Protein AF-A0A1X7U7F8-F1 (afdb_monomer_lite)

Sequence (75 aa):
YVDESGTRVRGDCHLLLGLVGYFVIGFEVPSYPVYFSTSPQDTPTHWHQRIFFLNEPIQVETGDLLCGSISCYKN

Radius of gyration: 15.65 Å; chains: 1; bounding box: 30×34×40 Å

Secondary structure (DSSP, 8-state):
---TT-EEP-SS--EEEEEEE--EEEE--SSS-EEEE--TTS---TT--EEEEEEEEEE--TT-EE---------

pLDDT: mean 90.3, std 12.79, range [33.41, 97.94]

Structure (mmCIF, N/CA/C/O backbone):
data_AF-A0A1X7U7F8-F1
#
_entry.id   AF-A0A1X7U7F8-F1
#
loop_
_atom_site.group_PDB
_atom_site.id
_atom_site.type_symbol
_atom_site.label_atom_id
_atom_site.label_alt_id
_atom_site.label_comp_id
_atom_site.label_asym_id
_atom_site.label_entity_id
_atom_site.label_seq_id
_atom_site.pdbx_PDB_ins_code
_atom_site.Cartn_x
_atom_site.Cartn_y
_atom_site.Cartn_z
_atom_site.occupancy
_atom_site.B_iso_or_equiv
_atom_site.auth_seq_id
_atom_site.auth_comp_id
_atom_site.auth_asym_id
_atom_site.auth_atom_id
_atom_site.pdbx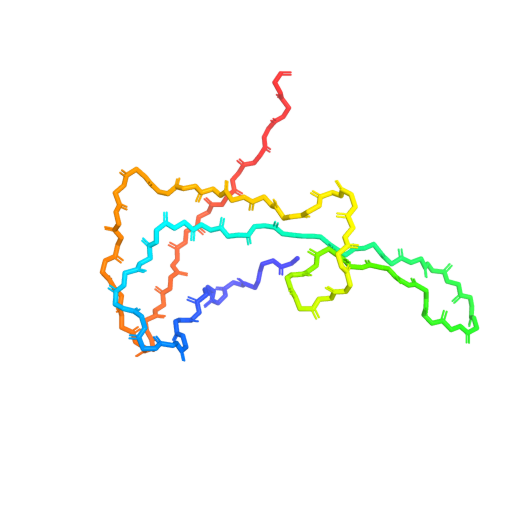_PDB_model_num
ATOM 1 N N . TYR A 1 1 ? -3.317 -3.407 -10.240 1.00 33.41 1 TYR A N 1
ATOM 2 C CA . TYR A 1 1 ? -4.484 -4.279 -10.424 1.00 33.41 1 TYR A CA 1
ATOM 3 C C . TYR A 1 1 ? -4.909 -4.745 -9.052 1.00 33.41 1 TYR A C 1
ATOM 5 O O . TYR A 1 1 ? -4.240 -5.587 -8.473 1.00 33.41 1 TYR A O 1
ATOM 13 N N . VAL A 1 2 ? -5.911 -4.079 -8.481 1.00 41.00 2 VAL A N 1
ATOM 14 C CA . VAL A 1 2 ? -6.614 -4.599 -7.306 1.00 41.00 2 VAL A CA 1
ATOM 15 C C . VAL A 1 2 ? -7.495 -5.697 -7.879 1.00 41.00 2 VAL A C 1
ATOM 17 O O . VAL A 1 2 ? -8.265 -5.419 -8.798 1.00 41.00 2 VAL A O 1
ATOM 20 N N . ASP A 1 3 ? -7.271 -6.943 -7.477 1.00 45.78 3 ASP A N 1
ATOM 21 C CA . ASP A 1 3 ? -8.181 -8.007 -7.876 1.00 45.78 3 ASP A CA 1
ATOM 22 C C . ASP A 1 3 ? -9.578 -7.698 -7.312 1.00 45.78 3 ASP A C 1
ATOM 24 O O . ASP A 1 3 ? -9.732 -7.040 -6.281 1.00 45.78 3 ASP A O 1
ATOM 28 N N . GLU A 1 4 ? -10.624 -8.139 -7.999 1.00 49.75 4 GLU A N 1
ATOM 29 C CA . GLU A 1 4 ? -12.006 -7.973 -7.535 1.00 49.75 4 GLU A CA 1
ATOM 30 C C . GLU A 1 4 ? -12.321 -8.845 -6.298 1.00 49.75 4 GLU A C 1
ATOM 32 O O . GLU A 1 4 ? -13.473 -8.944 -5.884 1.00 49.75 4 GLU A O 1
ATOM 37 N N . SER A 1 5 ? -11.317 -9.494 -5.695 1.00 63.66 5 SER A N 1
ATOM 38 C CA . SER A 1 5 ? -11.479 -10.488 -4.636 1.00 63.66 5 SER A CA 1
ATOM 39 C C . SER A 1 5 ? -11.169 -9.980 -3.228 1.00 63.66 5 SER A C 1
ATOM 41 O O . SER A 1 5 ? -11.371 -10.742 -2.286 1.00 63.66 5 SER A O 1
ATOM 43 N N . GLY A 1 6 ? -10.783 -8.707 -3.067 1.00 72.88 6 GLY A N 1
ATOM 44 C CA . GLY A 1 6 ? -10.533 -8.062 -1.771 1.00 72.88 6 GLY A CA 1
ATOM 45 C C . GLY A 1 6 ? -9.303 -8.608 -1.030 1.00 72.88 6 GLY A C 1
ATOM 46 O O . GLY A 1 6 ? -8.653 -9.561 -1.455 1.00 72.88 6 GLY A O 1
ATOM 47 N N . THR A 1 7 ? -8.947 -8.000 0.106 1.00 86.12 7 THR A N 1
ATOM 48 C CA . THR A 1 7 ? -7.735 -8.386 0.854 1.00 86.12 7 THR A CA 1
ATOM 49 C C . THR A 1 7 ? -8.087 -9.335 1.993 1.00 86.12 7 THR A C 1
ATOM 51 O O . THR A 1 7 ? -8.827 -8.967 2.902 1.00 86.12 7 THR A O 1
ATOM 54 N N . ARG A 1 8 ? -7.524 -10.550 1.986 1.00 91.19 8 ARG A N 1
ATOM 55 C CA . ARG A 1 8 ? -7.693 -11.517 3.086 1.00 91.19 8 ARG A CA 1
ATOM 56 C C . ARG A 1 8 ? -6.725 -11.257 4.232 1.00 91.19 8 ARG A C 1
ATOM 58 O O . ARG A 1 8 ? -5.519 -11.147 4.002 1.00 91.19 8 ARG A O 1
ATOM 65 N N . VAL A 1 9 ? -7.237 -11.257 5.459 1.00 91.94 9 VAL A N 1
ATOM 66 C CA . VAL A 1 9 ? -6.426 -11.203 6.682 1.00 91.94 9 VAL A CA 1
ATOM 67 C C . VAL A 1 9 ? -5.734 -12.552 6.886 1.00 91.94 9 VAL A C 1
ATOM 69 O O . VAL A 1 9 ? -6.372 -13.602 6.820 1.00 91.94 9 VAL A O 1
ATOM 72 N N . ARG A 1 10 ? -4.409 -12.534 7.080 1.00 88.94 10 ARG A N 1
ATOM 73 C CA . ARG A 1 10 ? -3.575 -13.752 7.157 1.00 88.94 10 ARG A CA 1
ATOM 74 C C . ARG A 1 10 ? -2.815 -13.929 8.474 1.00 88.94 10 ARG A C 1
ATOM 76 O O . ARG A 1 10 ? -2.141 -14.941 8.616 1.00 88.94 10 ARG A O 1
ATOM 83 N N . GLY A 1 11 ? -2.842 -12.948 9.372 1.00 84.69 11 GLY A N 1
ATOM 84 C CA . GLY A 1 11 ? -2.032 -12.955 10.590 1.00 84.69 11 GLY A CA 1
ATOM 85 C C . GLY A 1 11 ? -2.881 -12.795 11.840 1.00 84.69 11 GLY A C 1
ATOM 86 O O . GLY A 1 11 ? -3.971 -12.236 11.779 1.00 84.69 11 GLY A O 1
ATOM 87 N N . ASP A 1 12 ? -2.326 -13.204 12.977 1.00 80.94 12 ASP A N 1
ATOM 88 C CA . ASP A 1 12 ? -3.011 -13.267 14.277 1.00 80.94 12 ASP A CA 1
ATOM 89 C C . ASP A 1 12 ? -3.175 -11.888 14.954 1.00 80.94 12 ASP A C 1
ATOM 91 O O . ASP A 1 12 ? -3.328 -11.773 16.169 1.00 80.94 12 ASP A O 1
ATOM 95 N N . CYS A 1 13 ? -3.100 -10.806 14.177 1.00 75.00 13 CYS A N 1
ATOM 96 C CA . CYS A 1 13 ? -3.301 -9.450 14.665 1.00 75.00 13 CYS A CA 1
ATOM 97 C C . CYS A 1 13 ? -4.787 -9.108 14.631 1.00 75.00 13 CYS A C 1
ATOM 99 O O . CYS A 1 13 ? -5.378 -9.013 13.561 1.00 75.00 13 CYS A O 1
ATOM 101 N N . HIS A 1 14 ? -5.361 -8.832 15.799 1.00 89.44 14 HIS A N 1
ATOM 102 C CA . HIS A 1 14 ? -6.796 -8.576 15.933 1.00 89.44 14 HIS A CA 1
ATOM 103 C C . HIS A 1 14 ? -7.228 -7.137 15.622 1.00 89.44 14 HIS A C 1
ATOM 105 O O . HIS A 1 14 ? -8.402 -6.805 15.761 1.00 89.44 14 HIS A O 1
ATOM 111 N N . LEU A 1 15 ? -6.293 -6.253 15.258 1.00 95.19 15 LEU A N 1
ATOM 112 C CA . LEU A 1 15 ? -6.558 -4.835 15.015 1.00 95.19 15 LEU A CA 1
ATOM 113 C C . LEU A 1 15 ? -5.878 -4.352 13.735 1.00 95.19 15 LEU A C 1
ATOM 115 O O . LEU A 1 15 ? -4.653 -4.367 13.619 1.00 95.19 15 LEU A O 1
ATOM 119 N N . LEU A 1 16 ? -6.684 -3.841 12.809 1.00 94.50 16 LEU A N 1
ATOM 120 C CA . LEU A 1 16 ? -6.246 -3.124 11.621 1.00 94.50 16 LEU A CA 1
ATOM 121 C C . LEU A 1 16 ? -6.245 -1.617 11.905 1.00 94.50 16 LEU A C 1
ATOM 123 O O . LEU A 1 16 ? -7.293 -1.029 12.158 1.00 94.50 16 LEU A O 1
ATOM 127 N N . LEU A 1 17 ? -5.069 -0.986 11.844 1.00 96.50 17 LEU A N 1
ATOM 128 C CA . LEU A 1 17 ? -4.890 0.450 12.127 1.00 96.50 17 LEU A CA 1
ATOM 129 C C . LEU A 1 17 ? -4.791 1.320 10.871 1.00 96.50 17 LEU A C 1
ATOM 131 O O . LEU A 1 17 ? -4.929 2.541 10.936 1.00 96.50 17 LEU A O 1
ATOM 135 N N . GLY A 1 18 ? -4.488 0.719 9.728 1.00 94.94 18 GLY A N 1
ATOM 136 C CA . GLY A 1 18 ? -4.170 1.465 8.525 1.00 94.94 18 GLY A CA 1
ATOM 137 C C . GLY A 1 18 ? -3.813 0.567 7.360 1.00 94.94 18 GLY A C 1
ATOM 138 O O . GLY A 1 18 ? -3.581 -0.632 7.513 1.00 94.94 18 GLY A O 1
ATOM 139 N N . LEU A 1 19 ? -3.752 1.185 6.189 1.00 94.62 19 LEU A N 1
ATOM 140 C CA . LEU A 1 19 ? -3.320 0.562 4.949 1.00 94.62 19 LEU A CA 1
ATOM 141 C C . LEU A 1 19 ? -1.918 1.055 4.605 1.00 94.62 19 LEU A C 1
ATOM 143 O O . LEU A 1 19 ? -1.620 2.243 4.731 1.00 94.62 19 LEU A O 1
ATOM 147 N N . VAL A 1 20 ? -1.061 0.149 4.142 1.00 95.88 20 VAL A N 1
ATOM 148 C CA . VAL A 1 20 ? 0.278 0.493 3.656 1.00 95.88 20 VAL A CA 1
ATOM 149 C C . VAL A 1 20 ? 0.286 0.401 2.136 1.00 95.88 20 VAL A C 1
ATOM 151 O O . VAL A 1 20 ? 0.034 -0.658 1.567 1.00 95.88 20 VAL A O 1
ATOM 154 N N . GLY A 1 21 ? 0.579 1.521 1.484 1.00 95.38 21 GLY A N 1
ATOM 155 C CA . GLY A 1 21 ? 0.781 1.623 0.047 1.00 95.38 21 GLY A CA 1
ATOM 156 C C . GLY A 1 21 ? 2.265 1.648 -0.312 1.00 95.38 21 GLY A C 1
ATOM 157 O O . GLY A 1 21 ? 3.059 2.368 0.300 1.00 95.38 21 GLY A O 1
ATOM 158 N N . TYR A 1 22 ? 2.621 0.891 -1.344 1.00 97.31 22 TYR A N 1
ATOM 159 C CA . TYR A 1 22 ? 3.927 0.903 -1.998 1.00 97.31 22 TYR A CA 1
ATOM 160 C C . TYR A 1 22 ? 3.734 0.739 -3.511 1.00 97.31 22 TYR A C 1
ATOM 162 O O . TYR A 1 22 ? 2.618 0.508 -3.982 1.00 97.31 22 TYR A O 1
ATOM 170 N N . PHE A 1 23 ? 4.808 0.876 -4.282 1.00 96.50 23 PHE A N 1
ATOM 171 C CA . PHE A 1 23 ? 4.765 0.738 -5.733 1.00 96.50 23 PHE A CA 1
ATOM 172 C C . PHE A 1 23 ? 5.962 -0.049 -6.260 1.00 96.50 23 PHE A C 1
ATOM 174 O O . PHE A 1 23 ? 7.000 -0.174 -5.610 1.00 96.50 23 PHE A O 1
ATOM 181 N N . VAL A 1 24 ? 5.799 -0.565 -7.471 1.00 96.31 24 VAL A N 1
ATOM 182 C CA . VAL A 1 24 ? 6.848 -1.224 -8.244 1.00 96.31 24 VAL A CA 1
ATOM 183 C C . VAL A 1 24 ? 6.944 -0.496 -9.574 1.00 96.31 24 VAL A C 1
ATOM 185 O O . VAL A 1 24 ? 5.919 -0.174 -10.175 1.00 96.31 24 VAL A O 1
ATOM 188 N N . ILE A 1 25 ? 8.165 -0.234 -10.027 1.00 96.00 25 ILE A N 1
ATOM 189 C CA . ILE A 1 25 ? 8.430 0.265 -11.375 1.00 96.00 25 ILE A CA 1
ATOM 190 C C . ILE A 1 25 ? 9.151 -0.837 -12.131 1.00 96.00 25 ILE A C 1
ATOM 192 O O . ILE A 1 25 ? 10.224 -1.267 -11.716 1.00 96.00 25 ILE A O 1
ATOM 196 N N . GLY A 1 26 ? 8.550 -1.283 -13.230 1.00 95.44 26 GLY A N 1
ATOM 197 C CA . GLY A 1 26 ? 9.177 -2.166 -14.205 1.00 95.44 26 GLY A CA 1
ATOM 198 C C . GLY A 1 26 ? 9.574 -1.388 -15.454 1.00 95.44 26 GLY A C 1
ATOM 199 O O . GLY A 1 26 ? 8.899 -0.435 -15.838 1.00 95.44 26 GLY A O 1
ATOM 200 N N . PHE A 1 27 ? 10.659 -1.812 -16.087 1.00 94.31 27 PHE A N 1
ATOM 201 C CA . PHE A 1 27 ? 11.133 -1.300 -17.363 1.00 94.31 27 PHE A CA 1
ATOM 202 C C . PHE A 1 27 ? 11.071 -2.424 -18.392 1.00 94.31 27 PHE A C 1
ATOM 204 O O . PHE A 1 27 ? 11.582 -3.523 -18.167 1.00 94.31 27 PHE A O 1
ATOM 211 N N . GLU A 1 28 ? 10.458 -2.135 -19.534 1.00 92.00 28 GLU A N 1
ATOM 212 C CA . GLU A 1 28 ? 10.428 -3.052 -20.665 1.00 92.00 28 GLU A CA 1
ATOM 213 C C . GLU A 1 28 ? 11.785 -3.020 -21.366 1.00 92.00 28 GLU A C 1
ATOM 215 O O . GLU A 1 28 ? 12.112 -2.072 -22.081 1.00 92.00 28 GLU A O 1
ATOM 220 N N . VAL A 1 29 ? 12.596 -4.053 -21.141 1.00 92.69 29 VAL A N 1
ATOM 221 C CA . VAL A 1 29 ? 13.844 -4.254 -21.880 1.00 92.69 29 VAL A CA 1
ATOM 222 C C . VAL A 1 29 ? 13.887 -5.669 -22.471 1.00 92.69 29 VAL A C 1
ATOM 224 O O . VAL A 1 29 ? 13.337 -6.593 -21.870 1.00 92.69 29 VAL A O 1
ATOM 227 N N . PRO A 1 30 ? 14.520 -5.878 -23.643 1.00 90.00 30 PRO A N 1
ATOM 228 C CA . PRO A 1 30 ? 14.351 -7.124 -24.402 1.00 90.00 30 PRO A CA 1
ATOM 229 C C . PRO A 1 30 ? 14.964 -8.366 -23.748 1.00 90.00 30 PRO A C 1
ATOM 231 O O . PRO A 1 30 ? 14.545 -9.485 -24.030 1.00 90.00 30 PRO A O 1
ATOM 234 N N . SER A 1 31 ? 15.995 -8.178 -22.924 1.00 93.00 31 SER A N 1
ATOM 235 C CA . SER A 1 31 ? 16.908 -9.263 -22.553 1.00 93.00 31 SER A CA 1
ATOM 236 C C . SER A 1 31 ? 16.683 -9.819 -21.147 1.00 93.00 31 SER A C 1
ATOM 238 O O . SER A 1 31 ? 17.061 -10.957 -20.884 1.00 93.00 31 SER A O 1
ATOM 240 N N . TYR A 1 32 ? 16.122 -9.030 -20.228 1.00 92.00 32 TYR A N 1
ATOM 241 C CA . TYR A 1 32 ? 15.874 -9.430 -18.839 1.00 92.00 32 TYR A CA 1
ATOM 242 C C . TYR A 1 32 ? 14.929 -8.439 -18.150 1.00 92.00 32 TYR A C 1
ATOM 244 O O . TYR A 1 32 ? 14.893 -7.276 -18.528 1.00 92.00 32 TYR A O 1
ATOM 252 N N . PRO A 1 33 ? 14.170 -8.840 -17.122 1.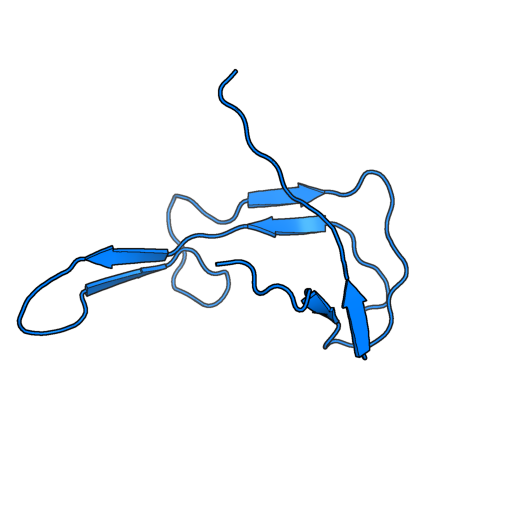00 91.56 33 PRO A N 1
ATOM 253 C CA . PRO A 1 33 ? 13.337 -7.900 -16.386 1.00 91.56 33 PRO A CA 1
ATOM 254 C C . PRO A 1 33 ? 14.205 -6.915 -15.599 1.00 91.56 33 PRO A C 1
ATOM 256 O O . PRO A 1 33 ? 15.072 -7.313 -14.822 1.00 91.56 33 PRO A O 1
ATOM 259 N N . VAL A 1 34 ? 13.936 -5.623 -15.763 1.00 95.06 34 VAL A N 1
ATOM 260 C CA . VAL A 1 34 ? 14.495 -4.574 -14.909 1.00 95.06 34 VAL A CA 1
ATOM 261 C C . VAL A 1 34 ? 13.351 -3.973 -14.125 1.00 95.06 34 VAL A C 1
ATOM 263 O O . VAL A 1 34 ? 12.375 -3.502 -14.703 1.00 95.06 34 VAL A O 1
ATOM 266 N N . TYR A 1 35 ? 13.458 -3.995 -12.805 1.00 94.62 35 TYR A N 1
ATOM 267 C CA . TYR A 1 35 ? 12.471 -3.381 -11.939 1.00 94.62 35 TYR A CA 1
ATOM 268 C C . TYR A 1 35 ? 13.110 -2.926 -10.635 1.00 94.62 35 TYR A C 1
ATOM 270 O O . TYR A 1 35 ? 14.185 -3.385 -10.251 1.00 94.62 35 TYR A O 1
ATOM 278 N N . PHE A 1 36 ? 12.419 -2.036 -9.938 1.00 95.50 36 PHE A N 1
ATOM 279 C CA . PHE A 1 36 ? 12.646 -1.811 -8.521 1.00 95.50 36 PHE A CA 1
ATOM 280 C C . PHE A 1 36 ? 11.303 -1.687 -7.807 1.00 95.50 36 PHE A C 1
ATOM 282 O O . PHE A 1 36 ? 10.276 -1.369 -8.410 1.00 95.50 36 PHE A O 1
ATOM 289 N N . SER A 1 37 ? 11.319 -1.948 -6.508 1.00 97.56 37 SER A N 1
ATOM 290 C CA . SER A 1 37 ? 10.135 -1.994 -5.663 1.00 97.56 37 SER A CA 1
ATOM 291 C C . SER A 1 37 ? 10.367 -1.179 -4.398 1.00 97.56 37 SER A C 1
ATOM 293 O O . SER A 1 37 ? 11.489 -1.089 -3.902 1.00 97.56 37 SER A O 1
ATOM 295 N N . THR A 1 38 ? 9.298 -0.573 -3.888 1.00 97.75 38 THR A N 1
ATOM 296 C CA . THR A 1 38 ? 9.275 0.090 -2.578 1.00 97.75 38 THR A CA 1
ATOM 297 C C . THR A 1 38 ? 8.543 -0.738 -1.522 1.00 97.75 38 THR A C 1
ATOM 299 O O . THR A 1 38 ? 8.205 -0.219 -0.458 1.00 97.75 38 THR A O 1
ATOM 302 N N . SER A 1 39 ? 8.297 -2.027 -1.793 1.00 97.31 39 SER A N 1
ATOM 303 C CA . SER A 1 39 ? 7.693 -2.969 -0.845 1.00 97.31 39 SER A CA 1
ATOM 304 C C . SER A 1 39 ? 8.431 -2.962 0.497 1.00 97.31 39 SER A C 1
ATOM 306 O O . SER A 1 39 ? 9.659 -2.871 0.517 1.00 97.31 39 SER A O 1
ATOM 308 N N . PRO A 1 40 ? 7.721 -3.1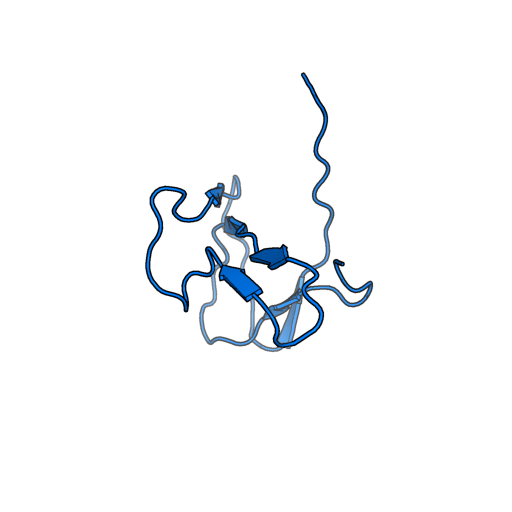28 1.626 1.00 96.06 40 PRO A N 1
ATOM 309 C CA . PRO A 1 40 ? 8.362 -3.306 2.929 1.00 96.06 40 PRO A CA 1
ATOM 310 C C . PRO A 1 40 ? 9.265 -4.551 3.008 1.00 96.06 40 PRO A C 1
ATOM 312 O O . PRO A 1 40 ? 10.055 -4.653 3.938 1.00 96.06 40 PRO A O 1
ATOM 315 N N . GLN A 1 41 ? 9.144 -5.489 2.061 1.00 96.31 41 GLN A N 1
ATOM 316 C CA . GLN A 1 41 ? 9.975 -6.698 1.988 1.00 96.31 41 GLN A CA 1
ATOM 317 C C . GLN A 1 41 ? 11.244 -6.525 1.136 1.00 96.31 41 GLN A C 1
ATOM 319 O O . GLN A 1 41 ? 12.081 -7.423 1.107 1.00 96.31 41 GLN A O 1
ATOM 324 N N . ASP A 1 42 ? 11.386 -5.396 0.436 1.00 96.81 42 ASP A N 1
ATOM 325 C CA . ASP A 1 42 ? 12.523 -5.112 -0.441 1.00 96.81 42 ASP A CA 1
ATOM 326 C C . ASP A 1 42 ? 13.525 -4.148 0.218 1.00 96.81 42 ASP A C 1
ATOM 328 O O . ASP A 1 42 ? 13.306 -3.616 1.309 1.00 96.81 42 ASP A O 1
ATOM 332 N N . THR A 1 43 ? 14.660 -3.909 -0.450 1.00 96.69 43 THR A N 1
ATOM 333 C CA . THR A 1 43 ? 15.677 -2.964 0.041 1.00 96.69 43 THR A CA 1
ATOM 334 C C . THR A 1 43 ? 15.084 -1.550 0.185 1.00 96.69 43 THR A C 1
ATOM 336 O O . THR A 1 43 ? 14.472 -1.058 -0.768 1.00 96.69 43 THR A O 1
ATOM 339 N N . PRO A 1 44 ? 15.276 -0.859 1.329 1.00 97.75 44 PRO A N 1
ATOM 340 C CA . PRO A 1 44 ? 14.713 0.468 1.551 1.00 97.75 44 PRO A CA 1
ATOM 341 C C . PRO A 1 44 ? 15.124 1.488 0.486 1.00 97.75 44 PRO A C 1
ATOM 343 O O . PRO A 1 44 ? 16.291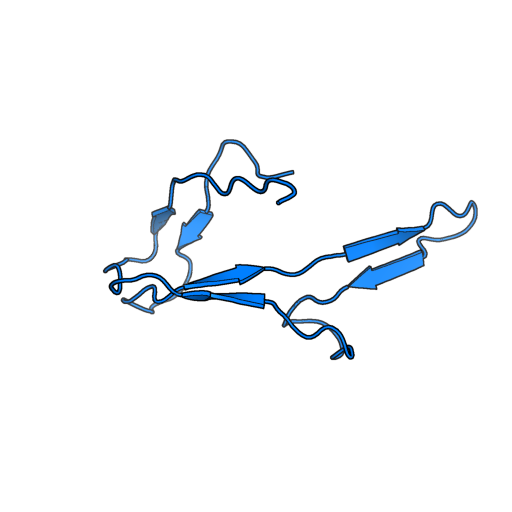 1.591 0.109 1.00 97.75 44 PRO A O 1
ATOM 346 N N . THR A 1 45 ? 14.160 2.297 0.053 1.00 97.25 45 THR A N 1
ATOM 347 C CA . THR A 1 45 ? 14.380 3.415 -0.873 1.00 97.25 45 THR A CA 1
ATOM 348 C C . THR A 1 45 ? 14.051 4.740 -0.190 1.00 97.25 45 THR A C 1
ATOM 350 O O . THR A 1 45 ? 13.330 4.769 0.808 1.00 97.25 45 THR A O 1
ATOM 353 N N . HIS A 1 46 ? 14.512 5.856 -0.759 1.00 97.12 46 HIS A N 1
ATOM 354 C CA . HIS A 1 46 ? 14.186 7.201 -0.267 1.00 97.12 46 HIS A CA 1
ATOM 355 C C . HIS A 1 46 ? 12.682 7.541 -0.327 1.00 97.12 46 HIS A C 1
ATOM 357 O O . HIS A 1 46 ? 12.248 8.502 0.305 1.00 97.12 46 HIS A O 1
ATOM 363 N N . TRP A 1 47 ? 11.875 6.774 -1.072 1.00 97.00 47 TRP A N 1
ATOM 364 C CA . TRP A 1 47 ? 10.420 6.942 -1.101 1.00 97.00 47 TRP A CA 1
ATOM 365 C C . TRP A 1 47 ? 9.716 6.349 0.119 1.00 97.00 47 TRP A C 1
ATOM 367 O O . TRP A 1 47 ? 8.588 6.757 0.404 1.00 97.00 47 TRP A O 1
ATOM 377 N N . HIS A 1 48 ? 10.369 5.424 0.834 1.00 96.12 48 HIS A N 1
ATOM 378 C CA . HIS A 1 48 ? 9.754 4.631 1.900 1.00 96.12 48 HIS A CA 1
ATOM 379 C C . HIS A 1 48 ? 8.406 4.019 1.447 1.00 96.12 48 HIS A C 1
ATOM 381 O O . HIS A 1 48 ? 8.181 3.793 0.256 1.00 96.12 48 HIS A O 1
ATOM 387 N N . GLN A 1 49 ? 7.513 3.733 2.395 1.00 97.94 49 GLN A N 1
ATOM 388 C CA . GLN A 1 49 ? 6.118 3.372 2.146 1.00 97.94 49 GLN A CA 1
ATOM 389 C C . GLN A 1 49 ? 5.194 4.510 2.593 1.00 97.94 49 GLN A C 1
ATOM 391 O O . GLN A 1 49 ? 5.577 5.374 3.389 1.00 97.94 49 GLN A O 1
ATOM 396 N N . ARG A 1 50 ? 3.947 4.509 2.112 1.00 97.06 50 ARG A N 1
ATOM 397 C CA . ARG A 1 50 ? 2.907 5.432 2.583 1.00 97.06 50 ARG A CA 1
ATOM 398 C C . ARG A 1 50 ? 1.895 4.707 3.449 1.00 97.06 50 ARG A C 1
ATOM 400 O O . ARG A 1 50 ? 1.356 3.688 3.041 1.00 97.06 50 ARG A O 1
ATOM 407 N N . ILE A 1 51 ? 1.634 5.257 4.631 1.00 96.50 51 ILE A N 1
ATOM 408 C CA . ILE A 1 51 ? 0.637 4.735 5.565 1.00 96.50 51 ILE A CA 1
ATOM 409 C C . ILE A 1 51 ? -0.603 5.623 5.491 1.00 96.50 51 ILE A C 1
ATOM 411 O O . ILE A 1 51 ? -0.508 6.842 5.634 1.00 96.50 51 ILE A O 1
ATOM 415 N N . PHE A 1 52 ? -1.755 4.997 5.287 1.00 95.88 52 PHE A N 1
ATOM 416 C CA . PHE A 1 52 ? -3.077 5.598 5.383 1.00 95.88 52 PHE A CA 1
ATOM 417 C C . PHE A 1 52 ? -3.720 5.077 6.663 1.00 95.88 52 PHE A C 1
ATOM 419 O O . PHE A 1 52 ? -4.230 3.957 6.693 1.00 95.88 52 PHE A O 1
ATOM 426 N N . PHE A 1 53 ? -3.633 5.856 7.737 1.00 96.94 53 PHE A N 1
ATOM 427 C CA . PHE A 1 53 ? -4.269 5.494 8.998 1.00 96.94 53 PHE A CA 1
ATOM 428 C C . PHE A 1 53 ? -5.790 5.531 8.864 1.00 96.94 53 PHE A C 1
ATOM 430 O O . PHE A 1 53 ? -6.346 6.394 8.182 1.00 96.94 53 PHE A O 1
ATOM 437 N N . LEU A 1 54 ? -6.450 4.587 9.524 1.00 95.88 54 LEU A N 1
ATOM 438 C CA . LEU A 1 54 ? -7.889 4.625 9.723 1.00 95.88 54 LEU A CA 1
ATOM 439 C C . LEU A 1 54 ? -8.202 5.584 10.874 1.00 95.88 54 LEU A C 1
ATOM 441 O O . LEU A 1 54 ? -7.412 5.717 11.808 1.00 95.88 54 LEU A O 1
ATOM 445 N N . ASN A 1 55 ? -9.363 6.237 10.817 1.00 95.31 55 ASN A N 1
ATOM 446 C CA . ASN A 1 55 ? -9.814 7.108 11.907 1.00 95.31 55 ASN A CA 1
ATOM 447 C C . ASN A 1 55 ? -9.991 6.323 13.214 1.00 95.31 55 ASN A C 1
ATOM 449 O O . ASN A 1 55 ? -9.693 6.837 14.288 1.00 95.31 55 ASN A O 1
ATOM 453 N N . GLU A 1 56 ? -10.447 5.074 13.101 1.00 96.00 56 GLU A N 1
ATOM 454 C CA . GLU A 1 56 ? -10.613 4.144 14.212 1.00 96.00 56 GLU A CA 1
ATOM 455 C C . GLU A 1 56 ? -10.066 2.759 13.825 1.00 96.00 56 GLU A C 1
ATOM 457 O O . GLU A 1 56 ? -10.185 2.361 12.660 1.00 96.00 56 GLU A O 1
ATOM 462 N N . PRO A 1 57 ? -9.467 2.013 14.772 1.00 95.69 57 PRO A N 1
ATOM 463 C CA . PRO A 1 57 ? -9.049 0.636 14.538 1.00 95.69 57 PRO A CA 1
ATOM 464 C C . PRO A 1 57 ? -10.232 -0.267 14.177 1.00 95.69 57 PRO A C 1
ATOM 466 O O . PRO A 1 57 ? -11.293 -0.179 14.790 1.00 95.69 57 PRO A O 1
ATOM 469 N N . ILE A 1 58 ? -10.024 -1.201 13.251 1.00 95.19 58 ILE A N 1
ATOM 470 C CA . ILE A 1 58 ? -11.019 -2.223 12.900 1.00 95.19 58 ILE A CA 1
ATOM 471 C C . ILE A 1 58 ? -10.594 -3.558 13.516 1.00 95.19 58 ILE A C 1
ATOM 473 O O . ILE A 1 58 ? -9.454 -3.987 13.335 1.00 95.19 58 ILE A O 1
ATOM 477 N N . GLN A 1 59 ? -11.500 -4.211 14.247 1.00 96.25 59 GLN A N 1
ATOM 478 C CA . GLN A 1 59 ? -11.297 -5.580 14.729 1.00 96.25 59 GLN A CA 1
ATOM 479 C C . GLN A 1 59 ? -11.333 -6.552 13.547 1.00 96.25 59 GLN A C 1
ATOM 481 O O . GLN A 1 59 ? -12.248 -6.473 12.730 1.00 96.25 59 GLN A O 1
ATOM 486 N N . VAL A 1 60 ? -10.343 -7.438 13.451 1.00 95.00 60 VAL A N 1
ATOM 487 C CA . VAL A 1 60 ? -10.232 -8.413 12.357 1.00 95.00 60 VAL A CA 1
ATOM 488 C C . VAL A 1 60 ? -9.778 -9.777 12.865 1.00 95.00 60 VAL A C 1
ATOM 490 O O . VAL A 1 60 ? -9.043 -9.874 13.848 1.00 95.00 60 VAL A O 1
ATOM 493 N N . GLU A 1 61 ? -10.172 -10.829 12.162 1.00 94.88 61 GLU A N 1
ATOM 494 C CA . GLU A 1 61 ? -9.726 -12.201 12.387 1.00 94.88 61 GLU A CA 1
ATOM 495 C C . GLU A 1 61 ? -9.070 -12.787 11.132 1.00 94.88 61 GLU A C 1
ATOM 497 O O . GLU A 1 61 ? -9.347 -12.392 9.997 1.00 94.88 61 GLU A O 1
ATOM 502 N N . THR A 1 62 ? -8.170 -13.755 11.320 1.00 93.75 62 THR A N 1
ATOM 503 C CA . THR A 1 62 ? -7.574 -14.492 10.201 1.00 93.75 62 THR A CA 1
ATOM 504 C C . THR A 1 62 ? -8.673 -15.151 9.369 1.00 93.75 62 THR A C 1
ATOM 506 O O . THR A 1 62 ? -9.481 -15.920 9.879 1.00 93.75 62 THR A O 1
ATOM 509 N N . GLY A 1 63 ? -8.664 -14.891 8.062 1.00 92.06 63 GLY A N 1
ATOM 510 C CA . GLY A 1 63 ? -9.687 -15.363 7.131 1.00 92.06 63 GLY A CA 1
ATOM 511 C C . GLY A 1 63 ? -10.709 -14.300 6.733 1.00 92.06 63 GLY A C 1
ATOM 512 O O . GLY A 1 63 ? -11.317 -14.457 5.667 1.00 92.06 63 GLY A O 1
ATOM 513 N N . ASP A 1 64 ? -10.830 -13.209 7.499 1.00 93.44 64 ASP A N 1
ATOM 514 C CA . ASP A 1 64 ? -11.714 -12.094 7.163 1.00 93.44 64 ASP A CA 1
ATOM 515 C C . ASP A 1 64 ? -11.376 -11.506 5.797 1.00 93.44 64 ASP A C 1
ATOM 517 O O . ASP A 1 64 ? -10.210 -11.421 5.381 1.00 93.44 64 ASP A O 1
ATOM 521 N N . LEU A 1 65 ? -12.429 -11.085 5.098 1.00 92.56 65 LEU A N 1
ATOM 522 C CA . LEU A 1 65 ? -12.320 -10.420 3.816 1.00 92.56 65 LEU A CA 1
ATOM 523 C C . LEU A 1 65 ? -12.517 -8.915 3.983 1.00 92.56 65 LEU A C 1
ATOM 525 O O . LEU A 1 65 ? -13.615 -8.447 4.276 1.00 92.56 65 LEU A O 1
ATOM 529 N N . LEU A 1 66 ? -11.451 -8.157 3.737 1.00 91.19 66 LEU A N 1
ATOM 530 C CA . LEU A 1 66 ? -11.495 -6.703 3.730 1.00 91.19 66 LEU A CA 1
ATOM 531 C C . LEU A 1 66 ? -11.903 -6.207 2.343 1.00 91.19 66 LEU A C 1
ATOM 533 O O . LEU A 1 66 ? -11.181 -6.392 1.357 1.00 91.19 66 LEU A O 1
ATOM 537 N N . CYS A 1 67 ? -13.053 -5.540 2.290 1.00 90.81 67 CYS A N 1
ATOM 538 C CA . CYS A 1 67 ? -13.585 -4.896 1.095 1.00 90.81 67 CYS A CA 1
ATOM 539 C C . CYS A 1 67 ? -13.615 -3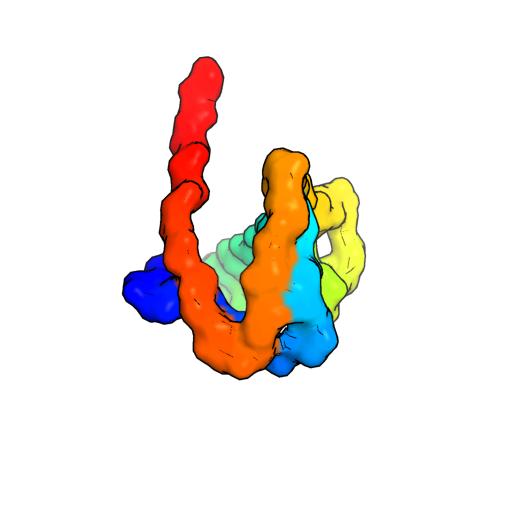.377 1.277 1.00 90.81 67 CYS A C 1
ATOM 541 O O . CYS A 1 67 ? -13.928 -2.868 2.351 1.00 90.81 67 CYS A O 1
ATOM 543 N N . GLY A 1 68 ? -13.321 -2.646 0.207 1.00 88.69 68 GLY A N 1
ATOM 544 C CA . GLY A 1 68 ? -13.344 -1.190 0.204 1.00 88.69 68 GLY A CA 1
ATOM 545 C C . GLY A 1 68 ? -12.820 -0.627 -1.109 1.00 88.69 68 GLY A C 1
ATOM 546 O O . GLY A 1 68 ? -12.465 -1.370 -2.023 1.00 88.69 68 GLY A O 1
ATOM 547 N N . SER A 1 69 ? -12.758 0.697 -1.197 1.00 91.44 69 SER A N 1
ATOM 548 C CA . SER A 1 69 ? -12.253 1.405 -2.373 1.00 91.44 69 SER A CA 1
ATOM 549 C C . SER A 1 69 ? -11.283 2.503 -1.963 1.00 91.44 69 SER A C 1
ATOM 551 O O . SER A 1 69 ? -11.558 3.250 -1.024 1.00 91.44 69 SER A O 1
ATOM 553 N N . ILE A 1 70 ? -10.190 2.645 -2.710 1.00 90.56 70 ILE A N 1
ATOM 554 C CA . ILE A 1 70 ? -9.277 3.786 -2.616 1.00 90.56 70 ILE A CA 1
ATOM 555 C C . ILE A 1 70 ? -9.421 4.582 -3.911 1.00 90.56 70 ILE A C 1
ATOM 557 O O . ILE A 1 70 ? -9.135 4.063 -4.989 1.00 90.56 70 ILE A O 1
ATOM 561 N N . SER A 1 71 ? -9.841 5.839 -3.798 1.00 93.31 71 SER A N 1
ATOM 562 C CA . SER A 1 71 ? -9.992 6.752 -4.934 1.00 93.31 71 SER A CA 1
ATOM 563 C C . SER A 1 71 ?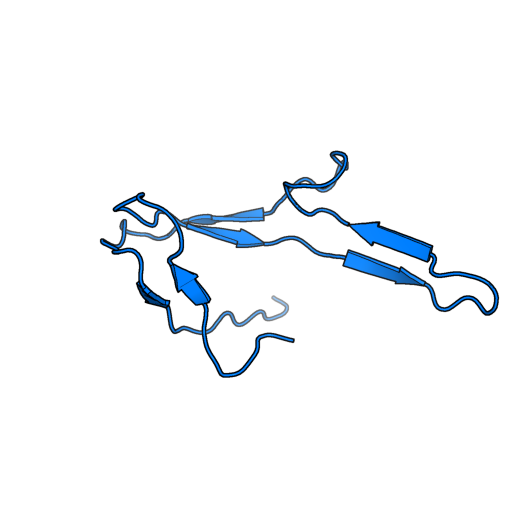 -9.019 7.915 -4.780 1.00 93.31 71 SER A C 1
ATOM 565 O O . SER A 1 71 ? -8.922 8.505 -3.707 1.00 93.31 71 SER A O 1
ATOM 567 N N . CYS A 1 72 ? -8.293 8.243 -5.846 1.00 93.12 72 CYS A N 1
ATOM 568 C CA . CYS A 1 72 ? -7.312 9.323 -5.865 1.00 93.12 72 CYS A CA 1
ATOM 569 C C . CYS A 1 72 ? -7.676 10.320 -6.966 1.00 93.12 72 CYS A C 1
ATOM 571 O O . CYS A 1 72 ? -7.934 9.921 -8.101 1.00 93.12 72 CYS A O 1
ATOM 573 N N . TYR A 1 73 ? -7.675 11.608 -6.629 1.00 95.56 73 TYR A N 1
ATOM 574 C CA . TYR A 1 73 ? -7.976 12.696 -7.550 1.00 95.56 73 TYR A CA 1
ATOM 575 C C . TYR A 1 73 ? -6.865 13.738 -7.483 1.00 95.56 73 TYR A C 1
ATOM 577 O O . TYR A 1 73 ? -6.265 13.961 -6.432 1.00 95.56 73 TYR A O 1
ATOM 585 N N . LYS A 1 74 ? -6.591 14.380 -8.619 1.00 95.75 74 LYS A N 1
ATOM 586 C CA . LYS A 1 74 ? -5.754 15.577 -8.641 1.00 95.75 74 LYS A CA 1
ATOM 587 C C . LYS A 1 74 ? -6.524 16.717 -7.957 1.00 95.75 74 LYS A C 1
ATOM 589 O O . LYS A 1 74 ? -7.683 16.929 -8.305 1.00 95.75 74 LYS A O 1
ATOM 594 N N . ASN A 1 75 ? -5.871 17.417 -7.027 1.00 84.25 75 ASN A N 1
ATOM 595 C CA . ASN A 1 75 ? -6.400 18.637 -6.402 1.00 84.25 75 ASN A CA 1
ATOM 596 C C . ASN A 1 75 ? -6.482 19.804 -7.391 1.00 84.25 75 ASN A C 1
ATOM 598 O O . ASN A 1 75 ? -5.579 19.908 -8.260 1.00 84.25 75 ASN A O 1
#

Foldseek 3Di:
DPPPQADFAADADQKDFWDKDWDKDWDDDDPDTDIDILDPVDDHDPVHIDTGTDPDIDGDDGGDGDDDDDDDDDD

Organism: Amphimedon queenslandica (NCBI:txid400682)

InterPro domains:
  IPR025799 Protein arginine N-methyltransferase [PTHR11006] (12-75)
  IPR029063 S-adenosyl-L-methionine-dependent methyltransferase superfamily [SSF53335] (18-75)
  IPR055135 Protein arginine N-methyltransferase domain [PF22528] (18-75)